Protein AF-A0A6M3L0A0-F1 (afdb_monomer_lite)

Secondary structure (DSSP, 8-state):
---EEEEPPP-STTTTTPPPEEEEEETTEEEEEEEEEETTEEEEEEEEE---BTTB--SEEEEE-S--BSSHHHHHHHHHHTHHHHHHH--B--B---

Organism: NCBI:txid1070528

pLDDT: mean 88.95, std 7.46, range [43.62, 95.56]

Foldseek 3Di:
DFWDKAWDQQDDPPSVVAWTKIFTDDPNFGFWIWTDPDQQWIKTKGWFADDADPVRRDRTDIDIDPDIGSDPVVVSVVRRVCVVVCVVVGRTDTHDDD

Sequence (98 aa):
MPFTFKKQKKEGRYKSFQKDFTDIKLKKKAVGYIAQEETFSYRVSFAIKKEKTKSDPAPFKWITFKKRFKTEKRARKFANKNFNEIIEKFDLHKFEKE

Structure (mmCIF, N/CA/C/O backbone):
data_AF-A0A6M3L0A0-F1
#
_entry.id   AF-A0A6M3L0A0-F1
#
loop_
_atom_site.group_PDB
_atom_site.id
_atom_site.type_symbol
_atom_site.label_atom_id
_atom_site.label_alt_id
_atom_site.label_comp_id
_atom_site.label_asym_id
_atom_site.label_entity_id
_atom_site.label_seq_id
_atom_site.pdbx_PDB_ins_code
_atom_site.Cartn_x
_atom_site.Cartn_y
_atom_site.Cartn_z
_atom_site.occupancy
_atom_site.B_iso_or_equiv
_atom_site.auth_seq_id
_atom_site.auth_comp_id
_atom_site.auth_asym_id
_atom_site.auth_atom_id
_atom_site.pdbx_PDB_model_num
ATOM 1 N N . MET A 1 1 ? 9.427 6.524 11.347 1.00 71.06 1 MET A N 1
ATOM 2 C CA . MET A 1 1 ? 9.595 5.068 11.116 1.00 71.06 1 MET A CA 1
ATOM 3 C C . MET A 1 1 ? 8.871 4.705 9.822 1.00 71.06 1 MET A C 1
ATOM 5 O O . MET A 1 1 ? 7.655 4.736 9.853 1.00 71.06 1 MET A O 1
ATOM 9 N N . PRO A 1 2 ? 9.559 4.449 8.696 1.00 87.75 2 PRO A N 1
ATOM 10 C CA . PRO A 1 2 ? 8.930 4.363 7.370 1.00 87.75 2 PRO A CA 1
ATOM 11 C C . PRO A 1 2 ? 8.011 3.140 7.201 1.00 87.75 2 PRO A C 1
ATOM 13 O O . PRO A 1 2 ? 8.048 2.206 8.008 1.00 87.75 2 PRO A O 1
ATOM 16 N N . PHE A 1 3 ? 7.214 3.116 6.125 1.00 92.69 3 PHE A N 1
ATOM 17 C CA . PHE A 1 3 ? 6.447 1.924 5.771 1.00 92.69 3 PHE A CA 1
ATOM 18 C C . PHE A 1 3 ? 7.375 0.761 5.414 1.00 92.69 3 PHE A C 1
ATOM 20 O O . PHE A 1 3 ? 8.457 0.920 4.838 1.00 92.69 3 PHE A O 1
ATOM 27 N N . THR A 1 4 ? 6.898 -0.437 5.729 1.00 94.81 4 THR A N 1
ATOM 28 C CA . THR A 1 4 ? 7.504 -1.706 5.324 1.00 94.81 4 THR A CA 1
ATOM 29 C C . THR A 1 4 ? 6.636 -2.357 4.256 1.00 94.81 4 THR A C 1
ATOM 31 O O . THR A 1 4 ? 5.437 -2.095 4.188 1.00 94.81 4 THR A O 1
ATOM 34 N N . PHE A 1 5 ? 7.227 -3.186 3.399 1.00 94.31 5 PHE A N 1
ATOM 35 C CA . PHE A 1 5 ? 6.526 -3.757 2.249 1.00 94.31 5 PHE A CA 1
ATOM 36 C C . PHE A 1 5 ? 6.672 -5.273 2.234 1.00 94.31 5 PHE A C 1
ATOM 38 O O . PHE A 1 5 ? 7.785 -5.778 2.382 1.00 94.31 5 PHE A O 1
ATOM 45 N N . LYS A 1 6 ? 5.568 -5.999 2.032 1.00 93.69 6 LYS A N 1
ATOM 46 C CA . LYS A 1 6 ? 5.585 -7.462 1.890 1.00 93.69 6 LYS A CA 1
ATOM 47 C C . LYS A 1 6 ? 4.948 -7.850 0.562 1.00 93.69 6 LYS A C 1
ATOM 49 O O . LYS A 1 6 ? 3.746 -7.691 0.396 1.00 93.69 6 LYS A O 1
ATOM 54 N N . LYS A 1 7 ? 5.750 -8.369 -0.369 1.00 91.94 7 LYS A N 1
ATOM 55 C CA . LYS A 1 7 ? 5.228 -8.915 -1.626 1.00 91.94 7 LYS A CA 1
ATOM 56 C C . LYS A 1 7 ? 4.433 -10.183 -1.318 1.00 91.94 7 LYS A C 1
ATOM 58 O O . LYS A 1 7 ? 4.930 -11.055 -0.601 1.00 91.94 7 LYS A O 1
ATOM 63 N N . GLN A 1 8 ? 3.208 -10.256 -1.821 1.00 87.56 8 GLN A N 1
ATOM 64 C CA . GLN A 1 8 ? 2.390 -11.455 -1.719 1.00 87.56 8 GLN A CA 1
ATOM 65 C C . GLN A 1 8 ? 2.874 -12.474 -2.749 1.00 87.56 8 GLN A C 1
ATOM 67 O O . GLN A 1 8 ? 3.231 -12.120 -3.878 1.00 87.56 8 GLN A O 1
ATOM 72 N N . LYS A 1 9 ? 2.951 -13.741 -2.337 1.00 84.19 9 LYS A N 1
ATOM 73 C CA . LYS A 1 9 ? 3.273 -14.826 -3.263 1.00 84.19 9 LYS A CA 1
ATOM 74 C C . LYS A 1 9 ? 2.045 -15.084 -4.128 1.00 84.19 9 LYS A C 1
ATOM 76 O O . LYS A 1 9 ? 0.924 -15.054 -3.637 1.00 84.19 9 LYS A O 1
ATOM 81 N N . LYS A 1 10 ? 2.271 -15.327 -5.417 1.00 83.94 10 LYS A N 1
ATOM 82 C CA . LYS A 1 10 ? 1.212 -15.794 -6.311 1.00 83.94 10 LYS A CA 1
ATOM 83 C C . LYS A 1 10 ? 1.008 -17.275 -6.048 1.00 83.94 10 LYS A C 1
ATOM 85 O O . LYS A 1 10 ? 1.938 -18.060 -6.246 1.00 83.94 10 LYS A O 1
ATOM 90 N N . GLU A 1 11 ? -0.173 -17.643 -5.585 1.00 83.38 11 GLU A N 1
ATOM 91 C CA . GLU A 1 11 ? -0.492 -19.005 -5.162 1.00 83.38 11 GLU A CA 1
ATOM 92 C C . GLU A 1 11 ? -1.701 -19.541 -5.940 1.00 83.38 11 GLU A C 1
ATOM 94 O O . GLU A 1 11 ? -2.564 -18.784 -6.394 1.00 83.38 11 GLU A O 1
ATOM 99 N N . GLY A 1 12 ? -1.740 -20.864 -6.124 1.00 80.81 12 GLY A N 1
ATOM 100 C CA . GLY A 1 12 ? -2.829 -21.572 -6.799 1.00 80.81 12 GLY A CA 1
ATOM 101 C C . GLY A 1 12 ? -2.626 -21.842 -8.296 1.00 80.81 12 GLY A C 1
ATOM 102 O O . GLY A 1 12 ? -1.605 -21.506 -8.903 1.00 80.81 12 GLY A O 1
ATOM 103 N N . ARG A 1 13 ? -3.640 -22.481 -8.897 1.00 83.25 13 ARG A N 1
ATOM 104 C CA . ARG A 1 13 ? -3.634 -22.976 -10.288 1.00 83.25 13 ARG A CA 1
ATOM 105 C C . ARG A 1 13 ? -3.507 -21.861 -11.335 1.00 83.25 13 ARG A C 1
ATOM 107 O O . ARG A 1 13 ? -2.944 -22.090 -12.397 1.00 83.25 13 ARG A O 1
ATOM 114 N N . TYR A 1 14 ? -3.958 -20.646 -11.011 1.00 84.25 14 TYR A N 1
ATOM 115 C CA . TYR A 1 14 ? -3.965 -19.481 -11.909 1.00 84.25 14 TYR A CA 1
ATOM 116 C C . TYR A 1 14 ? -2.892 -18.433 -11.567 1.00 84.25 14 TYR A C 1
ATOM 118 O O . TYR A 1 14 ? -3.029 -17.256 -11.905 1.00 84.25 14 TYR A O 1
ATOM 126 N N . LYS A 1 15 ? -1.802 -18.839 -10.900 1.00 82.31 15 LYS A N 1
ATOM 127 C CA . LYS A 1 15 ? -0.721 -17.935 -10.462 1.00 82.31 15 LYS A CA 1
ATOM 128 C C . LYS A 1 15 ? -0.089 -17.101 -11.587 1.00 82.31 15 LYS A C 1
ATOM 130 O O . LYS A 1 15 ? 0.411 -16.015 -11.321 1.00 82.31 15 LYS A O 1
ATOM 135 N N . SER A 1 16 ? -0.108 -17.578 -12.832 1.00 80.12 16 SER A N 1
ATOM 136 C CA . SER A 1 16 ? 0.405 -16.853 -14.006 1.00 80.12 16 SER A CA 1
ATOM 137 C C . SER A 1 16 ? -0.456 -15.645 -14.390 1.00 80.12 16 SER A C 1
ATOM 139 O O . SER A 1 16 ? 0.077 -14.659 -14.890 1.00 80.12 16 SER A O 1
ATOM 141 N N . PHE A 1 17 ? -1.761 -15.696 -14.111 1.00 82.62 17 PHE A N 1
ATOM 142 C CA . PHE A 1 17 ? -2.709 -14.611 -14.381 1.00 82.62 17 PHE A CA 1
ATOM 143 C C . PHE A 1 17 ? -2.845 -13.634 -13.206 1.00 82.62 17 PHE A C 1
ATOM 145 O O . PHE A 1 17 ? -3.371 -12.533 -13.369 1.00 82.62 17 PHE A O 1
ATOM 152 N N . GLN A 1 18 ? -2.364 -14.007 -12.014 1.00 83.12 18 GLN A N 1
ATOM 153 C CA . GLN A 1 18 ? -2.382 -13.122 -10.853 1.00 83.12 18 GLN A CA 1
ATOM 154 C C . GLN A 1 18 ? -1.424 -11.944 -11.054 1.00 83.12 18 GLN A C 1
ATOM 156 O O . GLN A 1 18 ? -0.232 -12.102 -11.343 1.00 83.12 18 GLN A O 1
ATOM 161 N N . LYS A 1 19 ? -1.953 -10.736 -10.867 1.00 86.19 19 LYS A N 1
ATOM 162 C CA . LYS A 1 19 ? -1.171 -9.499 -10.909 1.00 86.19 19 LYS A CA 1
ATOM 163 C C . LYS A 1 19 ? -0.300 -9.384 -9.658 1.00 86.19 19 LYS A C 1
ATOM 165 O O . LYS A 1 19 ? -0.614 -9.957 -8.616 1.00 86.19 19 LYS A O 1
ATOM 170 N N . ASP A 1 20 ? 0.819 -8.669 -9.763 1.00 86.31 20 ASP A N 1
ATOM 171 C CA . ASP A 1 20 ? 1.675 -8.437 -8.600 1.00 86.31 20 ASP A CA 1
ATOM 172 C C . ASP A 1 20 ? 0.950 -7.601 -7.539 1.00 86.31 20 ASP A C 1
ATOM 174 O O . ASP A 1 20 ? 0.313 -6.588 -7.842 1.00 86.31 20 ASP A O 1
ATOM 178 N N . PHE A 1 21 ? 1.099 -8.015 -6.283 1.00 89.62 21 PHE A N 1
ATOM 179 C CA . PHE A 1 21 ? 0.503 -7.353 -5.134 1.00 89.62 21 PHE A CA 1
ATOM 180 C C . PHE A 1 21 ? 1.504 -7.293 -3.981 1.00 89.62 21 PHE A C 1
ATOM 182 O O . PHE A 1 21 ? 2.169 -8.282 -3.658 1.00 89.62 21 PHE A O 1
ATOM 189 N N . THR A 1 22 ? 1.612 -6.129 -3.354 1.00 94.56 22 THR A N 1
ATOM 190 C CA . THR A 1 22 ? 2.532 -5.888 -2.244 1.00 94.56 22 THR A CA 1
ATOM 191 C C . THR A 1 22 ? 1.815 -5.156 -1.130 1.00 94.56 22 THR A C 1
ATOM 193 O O . THR A 1 22 ? 1.363 -4.034 -1.324 1.00 94.56 22 THR A O 1
ATOM 196 N N . ASP A 1 23 ? 1.780 -5.740 0.060 1.00 94.38 23 ASP A N 1
ATOM 197 C CA . ASP A 1 23 ? 1.228 -5.079 1.237 1.00 94.38 23 ASP A CA 1
ATOM 198 C C . ASP A 1 23 ? 2.116 -3.912 1.654 1.00 94.38 23 ASP A C 1
ATOM 200 O O . ASP A 1 23 ? 3.344 -4.043 1.722 1.00 94.38 23 ASP A O 1
ATOM 204 N N . ILE A 1 24 ? 1.484 -2.811 2.041 1.00 95.06 24 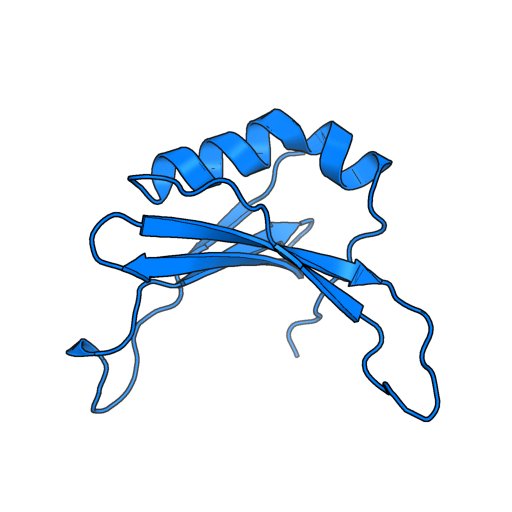ILE A N 1
ATOM 205 C CA . ILE A 1 24 ? 2.105 -1.706 2.763 1.00 95.06 24 ILE A CA 1
ATOM 206 C C . ILE A 1 24 ? 1.785 -1.893 4.241 1.00 95.06 24 ILE A C 1
ATOM 208 O O . ILE A 1 24 ? 0.624 -2.038 4.631 1.00 95.06 24 ILE A O 1
ATOM 212 N N . LYS A 1 25 ? 2.822 -1.905 5.073 1.00 94.25 25 LYS A N 1
ATOM 213 C CA . LYS A 1 25 ? 2.732 -2.233 6.492 1.00 94.25 25 LYS A CA 1
ATOM 214 C C . LYS A 1 25 ? 3.299 -1.134 7.371 1.00 94.25 25 LYS A C 1
ATOM 216 O O . LYS A 1 25 ? 4.379 -0.600 7.109 1.00 94.25 25 LYS A O 1
ATOM 221 N N . LEU A 1 26 ? 2.604 -0.881 8.472 1.00 92.44 26 LEU A N 1
ATOM 222 C CA . LEU A 1 26 ? 3.002 0.033 9.533 1.00 92.44 26 LEU A CA 1
ATOM 223 C C . LEU A 1 26 ? 2.951 -0.711 10.868 1.00 92.44 26 LEU A C 1
ATOM 225 O O . LEU A 1 26 ? 1.925 -1.290 11.217 1.00 92.44 26 LEU A O 1
ATOM 229 N N . LYS A 1 27 ? 4.061 -0.713 11.621 1.00 89.06 27 LYS A N 1
ATOM 230 C CA . LYS A 1 27 ? 4.181 -1.458 12.892 1.00 89.06 27 LYS A CA 1
ATOM 231 C C . LYS A 1 27 ? 3.714 -2.924 12.760 1.00 89.06 27 LYS A C 1
ATOM 233 O O . LYS A 1 27 ? 2.911 -3.399 13.552 1.00 89.06 27 LYS A O 1
ATOM 238 N N . LYS A 1 28 ? 4.186 -3.623 11.716 1.00 87.62 28 LYS A N 1
ATOM 239 C CA . LYS A 1 28 ? 3.842 -5.019 11.350 1.00 87.62 28 LYS A CA 1
ATOM 240 C C . LYS A 1 28 ? 2.386 -5.275 10.910 1.00 87.62 28 LYS A C 1
ATOM 242 O O . LYS A 1 28 ? 2.131 -6.341 10.349 1.00 87.62 28 LYS A O 1
ATOM 247 N N . LYS A 1 29 ? 1.471 -4.313 11.060 1.00 90.94 29 LYS A N 1
ATOM 248 C CA . LYS A 1 29 ? 0.077 -4.401 10.590 1.00 90.94 29 LYS A CA 1
ATOM 249 C C . LYS A 1 29 ? -0.048 -3.886 9.155 1.00 90.94 29 LYS A C 1
ATOM 251 O O . LYS A 1 29 ? 0.664 -2.954 8.778 1.00 90.94 29 LYS A O 1
ATOM 256 N N . ALA A 1 30 ? -0.907 -4.498 8.342 1.00 92.94 30 ALA A N 1
ATOM 257 C CA . ALA A 1 30 ? -1.160 -4.009 6.986 1.00 92.94 30 ALA A CA 1
ATOM 258 C C . ALA A 1 30 ? -2.048 -2.760 7.047 1.00 92.94 30 ALA A C 1
ATOM 260 O O . ALA A 1 30 ? -2.976 -2.698 7.844 1.00 92.94 30 ALA A O 1
ATOM 261 N N . VAL A 1 31 ? -1.731 -1.755 6.237 1.00 94.38 31 VAL A N 1
ATOM 262 C CA . VAL A 1 31 ? -2.456 -0.469 6.176 1.00 94.38 31 VAL A CA 1
ATOM 263 C C . VAL A 1 31 ? -2.799 -0.061 4.747 1.00 94.38 31 VAL A C 1
ATOM 265 O O . VAL A 1 31 ? -3.474 0.936 4.514 1.00 94.38 31 VAL A O 1
ATOM 268 N N . GLY A 1 32 ? -2.295 -0.803 3.769 1.00 94.31 32 GLY A N 1
ATOM 269 C CA . GLY A 1 32 ? -2.346 -0.434 2.371 1.00 94.31 32 GLY A CA 1
ATOM 270 C C . GLY A 1 32 ? -1.794 -1.530 1.486 1.00 94.31 32 GLY A C 1
ATOM 271 O O . GLY A 1 32 ? -1.314 -2.557 1.970 1.00 94.31 32 GLY A O 1
ATOM 272 N N . TYR A 1 33 ? -1.808 -1.278 0.188 1.00 95.25 33 TYR A N 1
ATOM 273 C CA . TYR A 1 33 ? -1.183 -2.144 -0.791 1.00 95.25 33 TYR A CA 1
ATOM 274 C C . TYR A 1 33 ? -0.690 -1.367 -2.009 1.00 95.25 33 TYR A C 1
ATOM 276 O O . TYR A 1 33 ? -1.104 -0.241 -2.292 1.00 95.25 33 TYR A O 1
ATOM 284 N N . ILE A 1 34 ? 0.213 -2.007 -2.739 1.00 95.56 34 ILE A N 1
ATOM 285 C CA . ILE A 1 34 ? 0.649 -1.633 -4.072 1.00 95.56 34 ILE A CA 1
ATOM 286 C C . ILE A 1 34 ? 0.196 -2.751 -4.998 1.00 95.56 34 ILE A C 1
ATOM 288 O O . ILE A 1 34 ? 0.675 -3.878 -4.878 1.00 95.56 34 ILE A O 1
ATOM 292 N N . ALA A 1 35 ? -0.726 -2.443 -5.903 1.00 93.31 35 ALA A N 1
ATOM 293 C CA . ALA A 1 35 ? -1.250 -3.404 -6.864 1.00 93.31 35 ALA A CA 1
ATOM 294 C C . ALA A 1 35 ? -0.787 -3.044 -8.271 1.00 93.31 35 ALA A C 1
ATOM 296 O O . ALA A 1 35 ? -0.779 -1.870 -8.657 1.00 93.31 35 ALA A O 1
ATOM 297 N N . GLN A 1 36 ? -0.412 -4.062 -9.035 1.00 92.12 36 GLN A N 1
ATOM 298 C CA . GLN A 1 36 ? -0.229 -3.942 -10.469 1.00 92.12 36 GLN A CA 1
ATOM 299 C C . GLN A 1 36 ? -1.598 -3.986 -11.155 1.00 92.12 36 GLN A C 1
ATOM 301 O O . GLN A 1 36 ? -2.354 -4.936 -10.976 1.00 92.12 36 GLN A O 1
ATOM 306 N N . GLU A 1 37 ? -1.916 -2.973 -11.954 1.00 87.06 37 GLU A N 1
ATOM 307 C CA . GLU A 1 37 ? -3.128 -2.960 -12.779 1.00 87.06 37 GLU A CA 1
ATOM 308 C C . GLU A 1 37 ? -2.847 -3.449 -14.196 1.00 87.06 37 GLU A C 1
ATOM 310 O O . GLU A 1 37 ? -3.620 -4.241 -14.729 1.00 87.06 37 GLU A O 1
ATOM 315 N N . GLU A 1 38 ? -1.726 -3.032 -14.777 1.00 84.75 38 GLU A N 1
ATOM 316 C CA . GLU A 1 38 ? -1.306 -3.385 -16.136 1.00 84.75 38 GLU A CA 1
ATOM 317 C C . GLU A 1 38 ? 0.206 -3.627 -16.171 1.00 84.75 38 GLU A C 1
ATOM 319 O O . GLU A 1 38 ? 0.927 -3.414 -15.184 1.00 84.75 38 GLU A O 1
ATOM 324 N N . THR A 1 39 ? 0.712 -4.067 -17.319 1.00 79.12 39 THR A N 1
ATOM 325 C CA . THR A 1 39 ? 2.148 -4.178 -17.577 1.00 79.12 39 THR A CA 1
ATOM 326 C C . THR A 1 39 ? 2.812 -2.820 -17.317 1.00 79.12 39 THR A C 1
ATOM 328 O O . THR A 1 39 ? 2.477 -1.822 -17.944 1.00 79.12 39 THR A O 1
ATOM 331 N N . PHE A 1 40 ? 3.714 -2.764 -16.330 1.00 81.19 40 PHE A N 1
ATOM 332 C CA . PHE A 1 40 ? 4.364 -1.530 -15.859 1.00 81.19 40 PHE A CA 1
ATOM 333 C C . PHE A 1 40 ? 3.422 -0.436 -15.316 1.00 81.19 40 PHE A C 1
ATOM 335 O O . PHE A 1 40 ? 3.750 0.746 -15.387 1.00 81.19 40 PHE A O 1
ATOM 342 N N . SER A 1 41 ? 2.276 -0.790 -14.729 1.00 91.00 41 SER A N 1
ATOM 343 C CA . SER A 1 41 ? 1.361 0.183 -14.114 1.00 91.00 41 SER A CA 1
ATOM 344 C C . SER A 1 41 ? 0.986 -0.250 -12.701 1.00 91.00 41 SER A C 1
ATOM 346 O O . SER A 1 41 ? 0.255 -1.220 -12.512 1.00 91.00 41 SER A O 1
ATOM 348 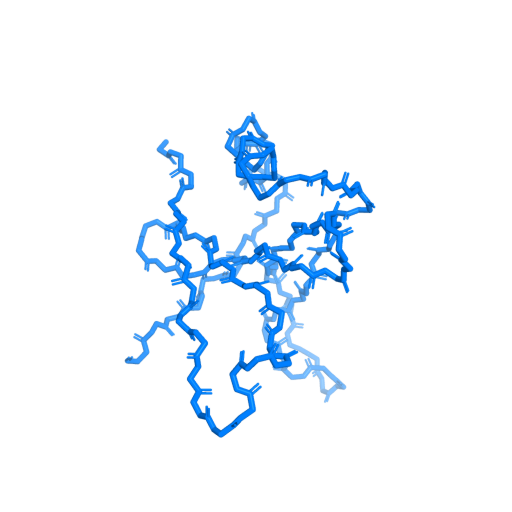N N . TYR A 1 42 ? 1.507 0.467 -11.704 1.00 93.19 42 TYR A N 1
ATOM 349 C CA . TYR A 1 42 ? 1.276 0.201 -10.282 1.00 93.19 42 TYR A CA 1
ATOM 350 C C . TYR A 1 42 ? 0.519 1.355 -9.620 1.00 93.19 42 TYR A C 1
ATOM 352 O O . TYR A 1 42 ? 0.854 2.526 -9.839 1.00 93.19 42 TYR A O 1
ATOM 360 N N . ARG A 1 43 ? -0.448 1.025 -8.761 1.00 94.38 43 ARG A N 1
ATOM 361 C CA . ARG A 1 43 ? -1.170 1.967 -7.893 1.00 94.38 43 ARG A CA 1
ATOM 362 C C . ARG A 1 43 ? -0.837 1.741 -6.431 1.00 94.38 43 ARG A C 1
ATOM 364 O O . ARG A 1 43 ? -0.514 0.630 -6.033 1.00 94.38 43 ARG A O 1
ATOM 371 N N . VAL A 1 44 ? -0.933 2.815 -5.654 1.00 94.88 44 VAL A N 1
ATOM 372 C CA . VAL A 1 44 ? -0.766 2.811 -4.199 1.00 94.88 44 VAL A CA 1
ATOM 373 C C . VAL A 1 44 ? -2.120 3.102 -3.570 1.00 94.88 44 VAL A C 1
ATOM 375 O O . VAL A 1 44 ? -2.737 4.123 -3.893 1.00 94.88 44 VAL A O 1
ATOM 378 N N . SER A 1 45 ? -2.541 2.240 -2.652 1.00 95.19 45 SER A N 1
ATOM 379 C CA . SER A 1 45 ? -3.794 2.384 -1.920 1.00 95.19 45 SER A CA 1
ATOM 380 C C . SER A 1 45 ? -3.571 2.213 -0.424 1.00 95.19 45 SER A C 1
ATOM 382 O O . SER A 1 45 ? -2.746 1.403 -0.003 1.00 95.19 45 SER A O 1
ATOM 384 N N . PHE A 1 46 ? -4.319 2.958 0.382 1.00 95.12 46 PHE A N 1
ATOM 385 C CA . PHE A 1 46 ? -4.319 2.858 1.841 1.00 95.12 46 PHE A CA 1
ATOM 386 C C . PHE A 1 46 ? -5.741 2.704 2.355 1.00 95.12 46 PHE A C 1
ATOM 388 O O . PHE A 1 46 ? -6.678 3.238 1.763 1.00 95.12 46 PHE A O 1
ATOM 395 N N . ALA A 1 47 ? -5.905 1.978 3.451 1.00 94.06 47 ALA A N 1
ATOM 396 C CA . ALA A 1 47 ? -7.165 1.922 4.166 1.00 94.06 47 ALA A CA 1
ATOM 397 C C . ALA A 1 47 ? -7.189 3.049 5.198 1.00 94.06 47 ALA A C 1
ATOM 399 O O . ALA A 1 47 ? -6.290 3.149 6.032 1.00 94.06 47 ALA A O 1
ATOM 400 N N . ILE A 1 48 ? -8.215 3.889 5.146 1.00 93.44 48 ILE A N 1
ATOM 401 C CA . ILE A 1 48 ? -8.504 4.899 6.166 1.00 93.44 48 ILE A CA 1
ATOM 402 C C . ILE A 1 48 ? -9.654 4.414 7.028 1.00 93.44 48 ILE A C 1
ATOM 404 O O . ILE A 1 48 ? -10.548 3.735 6.519 1.00 93.44 48 ILE A O 1
ATOM 408 N N . LYS A 1 49 ? -9.646 4.748 8.316 1.00 91.25 49 LYS A N 1
ATOM 409 C CA . LYS A 1 49 ? -10.790 4.468 9.178 1.00 91.25 49 LYS A CA 1
ATOM 410 C C . LYS A 1 49 ? -11.994 5.273 8.708 1.00 91.25 49 LYS A C 1
ATOM 412 O O . LYS A 1 49 ? -11.872 6.407 8.248 1.00 91.25 49 LYS A O 1
ATOM 417 N N . LYS A 1 50 ? -13.157 4.648 8.812 1.00 88.56 50 LYS A N 1
ATOM 418 C CA . LYS A 1 50 ? -14.449 5.254 8.518 1.00 88.56 50 LYS A CA 1
ATOM 419 C C . LYS A 1 50 ? -15.430 4.779 9.581 1.00 88.56 50 LYS A C 1
ATOM 421 O O . LYS A 1 50 ? -15.343 3.636 10.032 1.00 88.56 50 LYS A O 1
ATOM 426 N N . GLU A 1 51 ? -16.355 5.645 9.967 1.00 83.75 51 GLU A N 1
ATOM 427 C CA . GLU A 1 51 ? -17.476 5.244 10.808 1.00 83.75 51 GLU A CA 1
ATOM 428 C C . GLU A 1 51 ? -18.346 4.212 10.089 1.00 83.75 51 GLU A C 1
ATOM 430 O O . GLU A 1 51 ? -18.643 4.329 8.894 1.00 83.75 51 GLU A O 1
ATOM 435 N N . LYS A 1 52 ? -18.749 3.183 10.836 1.00 84.62 52 LYS A N 1
ATOM 436 C CA . LYS A 1 52 ? -19.659 2.163 10.330 1.00 84.62 52 LYS A CA 1
ATOM 437 C C . LYS A 1 52 ? -21.034 2.789 10.157 1.00 84.62 52 LYS A C 1
ATOM 439 O O . LYS A 1 52 ? -21.567 3.403 11.076 1.00 84.62 52 LYS A O 1
ATOM 444 N N . THR A 1 53 ? -21.630 2.578 8.996 1.00 81.56 53 THR A N 1
ATOM 445 C CA . THR A 1 53 ? -23.024 2.958 8.737 1.00 81.56 53 THR A CA 1
ATOM 446 C C . THR A 1 53 ? -23.814 1.697 8.421 1.00 81.56 53 THR A C 1
ATOM 448 O O . THR A 1 53 ? -23.232 0.709 7.978 1.00 81.56 53 THR A O 1
ATOM 451 N N . LYS A 1 54 ? -25.139 1.703 8.621 1.00 79.81 54 LYS A N 1
ATOM 452 C CA . LYS A 1 54 ? -25.978 0.533 8.288 1.00 79.81 54 LYS A CA 1
ATOM 453 C C . LYS A 1 54 ? -25.813 0.091 6.824 1.00 79.81 54 LYS A C 1
ATOM 455 O O . LYS A 1 54 ? -25.885 -1.098 6.547 1.00 79.81 54 LYS A O 1
ATOM 460 N N . SER A 1 55 ? -25.538 1.032 5.920 1.00 81.50 55 SER A N 1
ATOM 461 C CA . SER A 1 55 ? -25.321 0.768 4.491 1.00 81.50 55 SER A CA 1
ATOM 462 C C . SER A 1 55 ? -23.885 0.369 4.130 1.00 81.50 55 SER A C 1
ATOM 464 O O . SER A 1 55 ? -23.664 -0.162 3.048 1.00 81.50 55 SER A O 1
ATOM 466 N N . ASP A 1 56 ? -22.904 0.632 4.997 1.00 80.1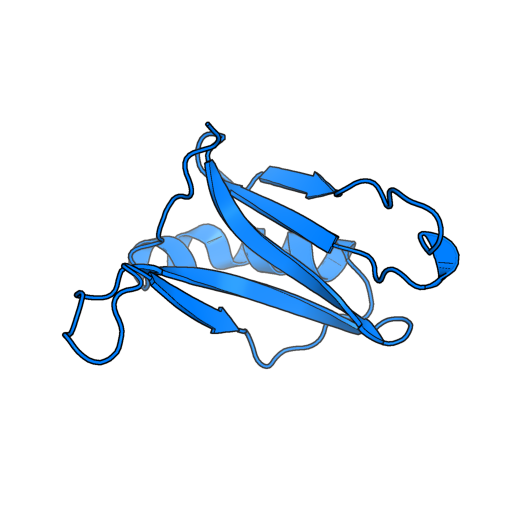2 56 ASP A N 1
ATOM 467 C CA . ASP A 1 56 ? -21.486 0.339 4.758 1.00 80.12 56 ASP A CA 1
ATOM 468 C C . ASP A 1 56 ? -20.856 -0.150 6.077 1.00 80.12 56 ASP A C 1
ATOM 470 O O . ASP A 1 56 ? -20.386 0.659 6.888 1.00 80.12 56 ASP A O 1
ATOM 474 N N . PRO A 1 57 ? -20.914 -1.470 6.342 1.00 82.94 57 PRO A N 1
ATOM 475 C CA . PRO A 1 57 ? -20.529 -2.047 7.631 1.00 82.94 57 PRO A CA 1
ATOM 476 C C . PRO A 1 57 ? -19.007 -2.134 7.826 1.00 82.94 57 PRO A C 1
ATOM 478 O O . PRO A 1 57 ? -18.534 -2.420 8.932 1.00 82.94 57 PRO A O 1
ATOM 481 N N . ALA A 1 58 ? -18.227 -1.902 6.765 1.00 85.12 58 ALA A N 1
ATOM 482 C CA . ALA A 1 58 ? -16.775 -1.936 6.816 1.00 85.12 58 ALA A CA 1
ATOM 483 C C . ALA A 1 58 ? -16.235 -0.747 7.639 1.00 85.12 58 ALA A C 1
ATOM 485 O O . ALA A 1 58 ? -16.555 0.402 7.341 1.00 85.12 58 ALA A O 1
ATOM 486 N N . PRO A 1 59 ? -15.360 -0.973 8.640 1.00 87.44 59 PRO A N 1
ATOM 487 C CA . PRO A 1 59 ? -14.780 0.101 9.457 1.00 87.44 59 PRO A CA 1
ATOM 488 C C . PRO A 1 59 ? -13.681 0.898 8.731 1.00 87.44 59 PRO A C 1
ATOM 490 O O . PRO A 1 59 ? -12.865 1.576 9.363 1.00 87.44 59 PRO A O 1
ATOM 493 N N . PHE A 1 60 ? -13.587 0.765 7.408 1.00 91.12 60 PHE A N 1
ATOM 494 C CA . PHE A 1 60 ? -12.541 1.382 6.616 1.00 91.12 60 PHE A CA 1
ATOM 495 C C . PHE A 1 60 ? -13.003 1.677 5.193 1.00 91.12 60 PHE A C 1
ATOM 497 O O . PHE A 1 60 ? -13.907 1.041 4.657 1.00 91.12 60 PHE A O 1
ATOM 504 N N . LYS A 1 61 ? -12.310 2.616 4.553 1.00 91.94 61 LYS A N 1
ATOM 505 C CA . LYS A 1 61 ? -12.440 2.911 3.128 1.00 91.94 61 LYS A CA 1
ATOM 506 C C . LYS A 1 61 ? -11.066 2.902 2.476 1.00 91.94 61 LYS A C 1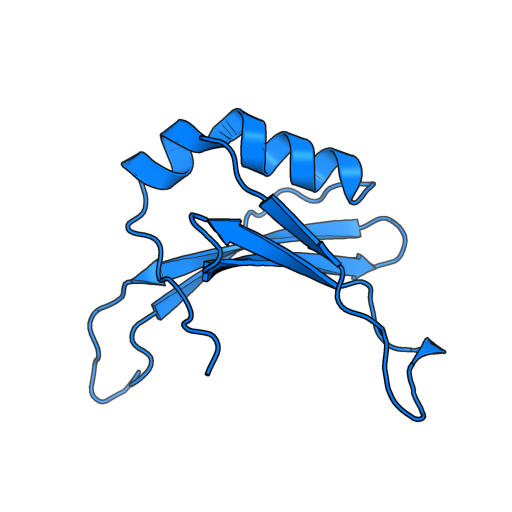
ATOM 508 O 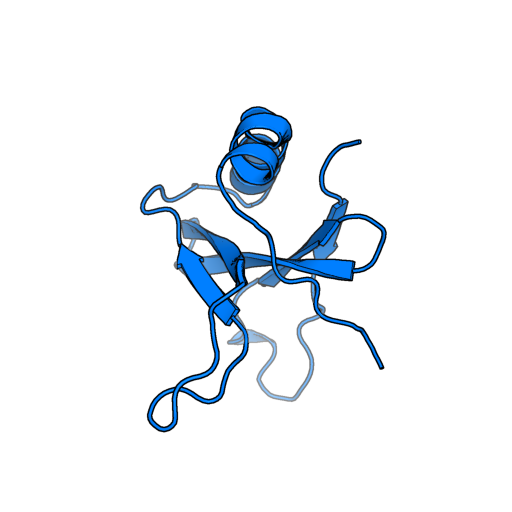O . LYS A 1 61 ? -10.087 3.348 3.067 1.00 91.94 61 LYS A O 1
ATOM 513 N N . TRP A 1 62 ? -10.987 2.430 1.239 1.00 92.31 62 TRP A N 1
ATOM 514 C CA . TRP A 1 62 ? -9.762 2.531 0.454 1.00 92.31 62 TRP A CA 1
ATOM 515 C C . TRP A 1 62 ? -9.622 3.925 -0.160 1.00 92.31 62 TRP A C 1
ATOM 517 O O . TRP A 1 62 ? -10.476 4.362 -0.932 1.00 92.31 62 TRP A O 1
ATOM 527 N N . ILE A 1 63 ? -8.511 4.600 0.128 1.00 93.00 63 ILE A N 1
ATOM 528 C CA . ILE A 1 63 ? -8.036 5.739 -0.656 1.00 93.00 63 ILE A CA 1
ATOM 529 C C . ILE A 1 63 ? -6.995 5.237 -1.645 1.00 93.00 63 ILE A C 1
ATOM 531 O O . ILE A 1 63 ? -6.031 4.572 -1.277 1.00 93.00 63 ILE A O 1
ATOM 535 N N . THR A 1 64 ? -7.202 5.536 -2.920 1.00 93.75 64 THR A N 1
ATOM 536 C CA . THR A 1 64 ? -6.294 5.126 -3.989 1.00 93.75 64 THR A CA 1
ATOM 537 C C . THR A 1 64 ? -5.699 6.367 -4.622 1.00 93.75 64 THR A C 1
ATOM 539 O O . THR A 1 64 ? -6.425 7.246 -5.093 1.00 93.75 64 THR A O 1
ATOM 542 N N . PHE A 1 65 ? -4.373 6.452 -4.650 1.00 91.88 65 PHE A N 1
ATOM 543 C CA . PHE A 1 65 ? -3.705 7.561 -5.312 1.00 91.88 65 PHE A CA 1
ATOM 544 C C . PHE A 1 65 ? -3.910 7.453 -6.827 1.00 91.88 65 PHE A C 1
ATOM 546 O O . PHE A 1 65 ? -3.627 6.422 -7.439 1.00 91.88 65 PHE A O 1
ATOM 553 N N . LYS A 1 66 ? -4.372 8.543 -7.456 1.00 90.44 66 LYS A N 1
ATOM 554 C CA . LYS A 1 66 ? -4.572 8.602 -8.918 1.00 90.44 66 LYS A CA 1
ATOM 555 C C . LYS A 1 66 ? -3.266 8.373 -9.689 1.00 90.44 66 LYS A C 1
ATOM 557 O O . LYS A 1 66 ? -3.291 7.848 -10.799 1.00 90.44 66 LYS A O 1
ATOM 562 N N . LYS A 1 67 ? -2.130 8.747 -9.089 1.00 92.06 67 LYS A N 1
ATOM 563 C CA . LYS A 1 67 ? -0.796 8.615 -9.677 1.00 92.06 67 LYS A CA 1
ATOM 564 C C . LYS A 1 67 ? -0.440 7.147 -9.921 1.00 92.06 67 LYS A C 1
ATOM 566 O O . LYS A 1 67 ? -0.395 6.346 -8.991 1.00 92.06 67 LYS A O 1
ATOM 571 N N . ARG A 1 68 ? -0.126 6.831 -11.178 1.00 93.31 68 ARG A N 1
ATOM 572 C CA . ARG A 1 68 ? 0.404 5.532 -11.606 1.00 93.31 68 ARG A CA 1
ATOM 573 C C . ARG A 1 68 ? 1.930 5.540 -11.570 1.00 93.31 68 ARG A C 1
ATOM 575 O O . ARG A 1 68 ? 2.566 6.550 -11.880 1.00 93.31 68 ARG A O 1
ATOM 582 N N . PHE A 1 69 ? 2.530 4.405 -11.228 1.00 93.62 69 PHE A N 1
ATOM 583 C CA . PHE A 1 69 ? 3.981 4.228 -11.218 1.00 93.62 69 PHE A CA 1
ATOM 584 C C . PHE A 1 69 ? 4.404 3.164 -12.225 1.00 93.62 69 PHE A C 1
ATOM 586 O O . PHE A 1 69 ? 3.813 2.093 -12.271 1.00 93.62 69 PHE A O 1
ATOM 593 N N . LYS A 1 70 ? 5.490 3.434 -12.963 1.00 92.31 70 LYS A N 1
ATOM 594 C CA . LYS A 1 70 ? 6.060 2.493 -13.947 1.00 92.31 70 LYS A CA 1
ATOM 595 C C . LYS A 1 70 ? 6.640 1.214 -13.327 1.00 92.31 70 LYS A C 1
ATOM 597 O O . LYS A 1 70 ? 6.780 0.190 -13.977 1.00 92.31 70 LYS A O 1
ATOM 602 N N . THR A 1 71 ? 7.031 1.292 -12.058 1.00 93.00 71 THR A N 1
ATOM 603 C CA . THR A 1 71 ? 7.696 0.202 -11.334 1.00 93.00 71 THR A CA 1
ATOM 604 C C . THR A 1 71 ? 7.230 0.192 -9.890 1.00 93.00 71 THR A C 1
ATOM 606 O O . THR A 1 71 ? 7.100 1.268 -9.290 1.00 93.00 71 THR A O 1
ATOM 609 N N . GLU A 1 72 ? 7.139 -0.990 -9.293 1.00 92.19 72 GLU A N 1
ATOM 610 C CA . GLU A 1 72 ? 6.832 -1.158 -7.873 1.00 92.19 72 GLU A CA 1
ATOM 611 C C . GLU A 1 72 ? 7.804 -0.372 -6.965 1.00 92.19 72 GLU A C 1
ATOM 613 O O . GLU A 1 72 ? 7.392 0.297 -6.020 1.00 92.19 72 GLU A O 1
ATOM 618 N N . LYS A 1 73 ? 9.106 -0.349 -7.300 1.00 93.50 73 LYS A N 1
ATOM 619 C CA . LYS A 1 73 ? 10.141 0.386 -6.543 1.00 93.50 73 LYS A CA 1
ATOM 620 C C . LYS A 1 73 ? 9.833 1.884 -6.424 1.00 93.50 73 LYS A C 1
ATOM 622 O O . LYS A 1 73 ? 10.051 2.475 -5.368 1.00 93.50 73 LYS A O 1
ATOM 627 N N . ARG A 1 74 ? 9.312 2.506 -7.488 1.00 94.00 74 ARG A N 1
ATOM 628 C CA . ARG A 1 74 ? 8.899 3.923 -7.477 1.00 94.00 74 ARG A CA 1
ATOM 629 C C . ARG A 1 74 ? 7.656 4.145 -6.614 1.00 94.00 74 ARG A C 1
ATOM 631 O O . ARG A 1 74 ? 7.619 5.137 -5.894 1.00 94.00 74 ARG A O 1
ATOM 638 N N . ALA A 1 75 ? 6.701 3.217 -6.637 1.00 94.00 75 ALA A N 1
ATOM 639 C CA . ALA A 1 75 ? 5.522 3.261 -5.773 1.00 94.00 75 ALA A CA 1
ATOM 640 C C . ALA A 1 75 ? 5.905 3.163 -4.282 1.00 94.00 75 ALA A C 1
ATOM 642 O O . ALA A 1 75 ? 5.470 3.984 -3.477 1.00 94.00 75 ALA A O 1
ATOM 643 N N . ARG A 1 76 ? 6.818 2.245 -3.924 1.00 94.62 76 ARG A N 1
ATOM 644 C CA . ARG A 1 76 ? 7.367 2.131 -2.558 1.00 94.62 76 ARG A CA 1
ATOM 645 C C . ARG A 1 76 ? 8.077 3.411 -2.111 1.00 94.62 76 ARG A C 1
ATOM 647 O O . ARG A 1 76 ? 7.828 3.909 -1.015 1.00 94.62 76 ARG A O 1
ATOM 654 N N . LYS A 1 77 ? 8.938 3.975 -2.972 1.00 95.38 77 LYS A N 1
ATOM 655 C CA . LYS A 1 77 ? 9.617 5.255 -2.700 1.00 95.38 77 LYS A CA 1
ATOM 656 C C . LYS A 1 77 ? 8.621 6.391 -2.489 1.00 95.38 77 LYS A C 1
ATOM 658 O O . LYS A 1 77 ? 8.825 7.192 -1.589 1.00 95.38 77 LYS A O 1
ATOM 663 N N . PHE A 1 78 ? 7.553 6.454 -3.284 1.00 94.69 78 PHE A N 1
ATOM 664 C CA . PHE A 1 78 ? 6.501 7.451 -3.111 1.00 94.69 78 PHE A CA 1
ATOM 665 C C . PHE A 1 78 ? 5.795 7.306 -1.759 1.00 94.69 78 PHE A C 1
ATOM 667 O O . PHE A 1 78 ? 5.678 8.294 -1.042 1.00 94.69 78 PHE A O 1
ATOM 674 N N . ALA A 1 79 ? 5.390 6.092 -1.378 1.00 93.44 79 ALA A N 1
ATOM 675 C CA . ALA A 1 79 ? 4.750 5.853 -0.084 1.00 93.44 79 ALA A CA 1
ATOM 676 C C . ALA A 1 79 ? 5.651 6.276 1.092 1.00 93.44 79 ALA A C 1
ATOM 678 O O . ALA A 1 79 ? 5.183 6.929 2.017 1.00 93.44 79 ALA A O 1
ATOM 679 N N . ASN A 1 80 ? 6.952 5.971 1.029 1.00 94.81 80 ASN A N 1
ATOM 680 C CA . ASN A 1 80 ? 7.899 6.372 2.074 1.00 94.81 80 ASN A CA 1
ATOM 681 C C . ASN A 1 80 ? 8.253 7.862 2.050 1.00 94.81 80 ASN A C 1
ATOM 683 O O . ASN A 1 80 ? 8.447 8.443 3.111 1.00 94.81 80 ASN A O 1
ATOM 687 N N .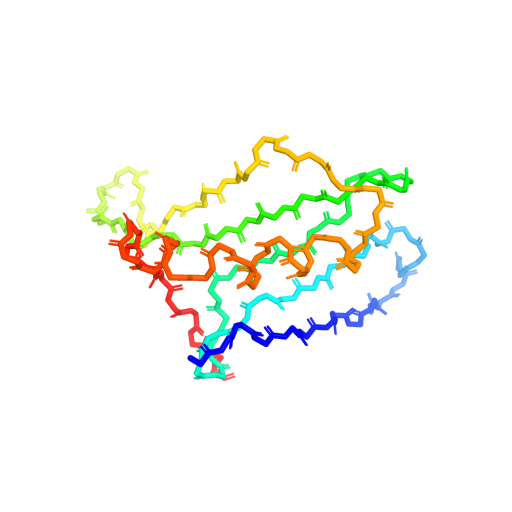 LYS A 1 81 ? 8.331 8.491 0.871 1.00 95.06 81 LYS A N 1
ATOM 688 C CA . LYS A 1 81 ? 8.611 9.929 0.756 1.00 95.06 81 LYS A CA 1
ATOM 689 C C . LYS A 1 81 ? 7.499 10.761 1.397 1.00 95.06 81 LYS A C 1
ATOM 691 O O . LYS A 1 81 ? 7.797 11.722 2.086 1.00 95.06 81 LYS A O 1
ATOM 696 N N . ASN A 1 82 ? 6.245 10.361 1.198 1.00 93.75 82 ASN A N 1
ATOM 697 C CA . ASN A 1 82 ? 5.074 11.057 1.740 1.00 93.75 82 ASN A CA 1
ATOM 698 C C . ASN A 1 82 ? 4.597 10.439 3.064 1.00 93.75 82 ASN A C 1
ATOM 700 O O . ASN A 1 82 ? 3.441 10.589 3.439 1.00 93.75 82 ASN A O 1
ATOM 704 N N . PHE A 1 83 ? 5.460 9.692 3.757 1.00 91.75 83 PHE A N 1
ATOM 705 C CA . PHE A 1 83 ? 5.084 8.940 4.952 1.00 91.75 83 PHE A CA 1
ATOM 706 C C . PHE A 1 83 ? 4.456 9.830 6.036 1.00 91.75 83 PHE A C 1
ATOM 708 O O . PHE A 1 83 ? 3.391 9.493 6.548 1.00 91.75 83 PHE A O 1
ATOM 715 N N . ASN A 1 84 ? 5.096 10.963 6.347 1.00 90.56 84 ASN A N 1
ATOM 716 C CA . ASN A 1 84 ? 4.618 11.888 7.377 1.00 90.56 84 ASN A CA 1
ATOM 717 C C . ASN A 1 84 ? 3.256 12.477 6.992 1.00 90.56 84 ASN A C 1
ATOM 719 O O . ASN A 1 84 ? 2.304 12.340 7.751 1.00 90.56 84 ASN A O 1
ATOM 723 N N . GLU A 1 85 ? 3.140 13.012 5.773 1.00 92.25 85 GLU A N 1
ATOM 724 C CA . GLU A 1 85 ? 1.890 13.590 5.262 1.00 92.25 85 GLU A CA 1
ATOM 725 C C . GLU A 1 85 ? 0.735 12.582 5.267 1.00 92.25 85 GLU A C 1
ATOM 727 O O . GLU A 1 85 ? -0.393 12.929 5.603 1.00 92.25 85 GLU A O 1
ATOM 732 N N . ILE A 1 86 ? 0.998 11.321 4.903 1.00 91.50 86 ILE A N 1
ATOM 733 C CA . ILE A 1 86 ? -0.036 10.283 4.864 1.00 91.50 86 ILE A CA 1
ATOM 734 C C . ILE A 1 86 ? -0.546 9.965 6.272 1.00 91.50 86 ILE A C 1
ATOM 736 O O . ILE A 1 86 ? -1.748 9.800 6.445 1.00 91.50 86 ILE A O 1
ATOM 740 N N . ILE A 1 87 ? 0.340 9.862 7.263 1.00 90.12 87 ILE A N 1
ATOM 741 C CA . ILE A 1 87 ? -0.060 9.538 8.641 1.00 90.12 87 ILE A CA 1
ATOM 742 C C . ILE A 1 87 ? -0.748 10.715 9.324 1.00 90.12 87 ILE A C 1
ATOM 744 O O . ILE A 1 87 ? -1.683 10.502 10.086 1.00 90.12 87 ILE A O 1
ATOM 748 N N . GLU A 1 88 ? -0.287 11.936 9.067 1.00 90.12 88 GLU A N 1
ATOM 749 C CA . GLU A 1 88 ? -0.868 13.142 9.653 1.00 90.12 88 GLU A CA 1
ATOM 750 C C . GLU A 1 88 ? -2.253 13.436 9.069 1.00 90.12 88 GLU A C 1
ATOM 752 O O . GLU A 1 88 ? -3.193 13.741 9.797 1.00 90.12 88 GLU A O 1
ATOM 757 N N . LYS A 1 89 ? -2.404 13.289 7.747 1.00 91.62 89 LYS A N 1
ATOM 758 C CA . LYS A 1 89 ? -3.647 13.620 7.045 1.00 91.62 89 LYS A CA 1
ATOM 759 C C . LYS A 1 89 ? -4.708 12.526 7.124 1.00 91.62 89 LYS A C 1
ATOM 761 O O . LYS A 1 89 ? -5.894 12.822 6.983 1.00 91.62 89 LYS A O 1
ATOM 766 N N . PHE A 1 90 ? -4.302 11.267 7.276 1.00 89.75 90 PHE A N 1
ATOM 767 C CA . PHE A 1 90 ? -5.216 10.132 7.223 1.00 89.75 90 PHE A CA 1
ATOM 768 C C . PHE A 1 90 ? -5.064 9.230 8.446 1.00 89.75 90 PHE A C 1
ATOM 770 O O . PHE A 1 90 ? -4.008 8.643 8.679 1.00 89.75 90 PHE A O 1
ATOM 777 N N . ASP A 1 91 ? -6.166 9.019 9.171 1.00 89.88 91 ASP A N 1
ATOM 778 C CA . ASP A 1 91 ? -6.219 7.994 10.213 1.00 89.88 91 ASP A CA 1
ATOM 779 C C . ASP A 1 91 ? -6.267 6.599 9.569 1.00 89.88 91 ASP A C 1
ATOM 781 O O . ASP A 1 91 ? -7.322 6.097 9.171 1.00 89.88 91 ASP A O 1
ATOM 785 N N . LEU A 1 92 ? -5.092 5.988 9.392 1.00 91.62 92 LEU A N 1
ATOM 786 C CA . LEU A 1 92 ? -4.955 4.707 8.701 1.00 91.62 92 LEU A CA 1
ATOM 787 C C . LEU A 1 92 ? -5.576 3.555 9.502 1.00 91.62 92 LEU A C 1
ATOM 789 O O . LEU A 1 92 ? -5.263 3.327 10.678 1.00 91.62 92 LEU A O 1
ATOM 793 N N . HIS A 1 93 ? -6.392 2.753 8.824 1.00 91.56 93 HIS A N 1
ATOM 794 C CA . HIS A 1 93 ? -6.899 1.497 9.354 1.00 91.56 93 HIS A CA 1
ATOM 795 C C . HIS A 1 93 ? -5.799 0.430 9.315 1.00 91.56 93 HIS A C 1
ATOM 797 O O . HIS A 1 93 ? -5.120 0.245 8.304 1.00 91.56 93 HIS A O 1
ATOM 803 N N . LYS A 1 94 ? -5.617 -0.277 10.432 1.00 91.44 94 LYS A N 1
ATOM 804 C CA . LYS A 1 94 ? -4.617 -1.337 10.579 1.00 91.44 94 LYS A CA 1
ATOM 805 C C . LYS A 1 94 ? -5.328 -2.679 10.568 1.00 91.44 94 LYS A C 1
ATOM 807 O O . LYS A 1 94 ? -5.991 -3.010 11.543 1.00 91.44 94 LYS A O 1
ATOM 812 N N . PHE A 1 95 ? -5.132 -3.452 9.509 1.00 87.56 95 PHE A N 1
ATOM 813 C CA . PHE A 1 95 ? -5.597 -4.830 9.456 1.00 87.56 95 PHE A CA 1
ATOM 814 C C . PHE A 1 95 ? -4.760 -5.670 10.416 1.00 87.56 95 PHE A C 1
ATOM 816 O O . PHE A 1 95 ? -3.524 -5.722 10.314 1.00 87.56 95 PHE A O 1
ATOM 823 N N . GLU A 1 96 ? -5.436 -6.296 11.368 1.00 79.31 96 GLU A N 1
ATOM 824 C CA . GLU A 1 96 ? -4.845 -7.339 12.190 1.00 79.31 96 GLU A CA 1
ATOM 825 C C . GLU A 1 96 ? -4.702 -8.582 11.314 1.00 79.31 96 GLU A C 1
ATOM 827 O O . GLU A 1 96 ? -5.607 -8.935 10.562 1.00 79.31 96 GLU A O 1
ATOM 832 N N . LYS A 1 97 ? -3.513 -9.185 11.322 1.00 59.78 97 LYS A N 1
ATOM 833 C CA . LYS A 1 97 ? -3.406 -10.572 10.887 1.00 59.78 97 LYS A CA 1
ATOM 834 C C . LYS A 1 97 ? -3.880 -11.384 12.081 1.00 59.78 97 LYS A C 1
ATOM 836 O O . LYS A 1 97 ? -3.227 -11.285 13.119 1.00 59.78 97 LYS A O 1
ATOM 841 N N . GLU A 1 98 ? -4.993 -12.091 11.922 1.00 43.62 98 GLU A N 1
ATOM 842 C CA . GLU A 1 98 ? -5.232 -13.322 12.683 1.00 43.62 98 GLU A CA 1
ATOM 843 C C . GLU A 1 98 ? -4.032 -14.268 12.522 1.00 43.62 98 GLU A C 1
ATOM 845 O O . GLU A 1 98 ? -3.416 -14.277 11.419 1.00 43.62 98 GLU A O 1
#

Radius of gyration: 14.09 Å; chains: 1; bounding box: 36×37×30 Å